Protein AF-A0AAV6XWY1-F1 (afdb_monomer_lite)

Structure (mmCIF, N/CA/C/O backbone):
data_AF-A0AAV6XWY1-F1
#
_entry.id   AF-A0AAV6XWY1-F1
#
loop_
_atom_site.group_PDB
_atom_site.id
_atom_site.type_symbol
_atom_site.label_atom_id
_atom_site.label_alt_id
_atom_site.label_comp_id
_atom_site.label_asym_id
_atom_site.label_entity_id
_atom_site.label_seq_id
_atom_site.pdbx_PDB_ins_code
_atom_site.Cartn_x
_atom_site.Cartn_y
_atom_site.Cartn_z
_atom_site.occupancy
_atom_site.B_iso_or_equiv
_atom_site.auth_seq_id
_atom_site.auth_comp_id
_atom_site.auth_asym_id
_atom_site.auth_atom_id
_atom_site.pdbx_PDB_model_num
ATOM 1 N N . MET A 1 1 ? -10.899 -28.482 79.448 1.00 63.72 1 MET A N 1
ATOM 2 C CA . MET A 1 1 ? -11.128 -27.144 78.850 1.00 63.72 1 MET A CA 1
ATOM 3 C C . MET A 1 1 ? -10.077 -26.778 77.785 1.00 63.72 1 MET A C 1
ATOM 5 O O . MET A 1 1 ? -10.458 -26.256 76.748 1.00 63.72 1 MET A O 1
ATOM 9 N N . LEU A 1 2 ? -8.791 -27.126 77.968 1.00 77.25 2 LEU A N 1
ATOM 10 C CA . LEU A 1 2 ? -7.692 -26.781 77.043 1.00 77.25 2 LEU A CA 1
ATOM 11 C C . LEU A 1 2 ? -7.802 -27.399 75.630 1.00 77.25 2 LEU A C 1
ATOM 13 O O . LEU A 1 2 ? -7.616 -26.707 74.637 1.00 77.25 2 LEU A O 1
ATOM 17 N N . VAL A 1 3 ? -8.149 -28.688 75.535 1.00 86.12 3 VAL A N 1
ATOM 18 C CA . VAL A 1 3 ? -8.202 -29.433 74.258 1.00 86.12 3 VAL A CA 1
ATOM 19 C C . VAL A 1 3 ? -9.230 -28.838 73.295 1.00 86.12 3 VAL A C 1
ATOM 21 O O . VAL A 1 3 ? -8.952 -28.658 72.115 1.00 86.12 3 VAL A O 1
ATOM 24 N N . ARG A 1 4 ? -10.401 -28.462 73.814 1.00 84.44 4 ARG A N 1
ATOM 25 C CA . ARG A 1 4 ? -11.496 -27.880 73.029 1.00 84.44 4 ARG A CA 1
ATOM 26 C C . ARG A 1 4 ? -11.111 -26.502 72.477 1.00 84.44 4 ARG A C 1
ATOM 28 O O . ARG A 1 4 ? -11.258 -26.265 71.289 1.00 84.44 4 ARG A O 1
ATOM 35 N N . ALA A 1 5 ? -10.473 -25.667 73.300 1.00 87.50 5 ALA A N 1
ATOM 36 C CA . ALA A 1 5 ? -9.937 -24.372 72.874 1.00 87.50 5 ALA A CA 1
ATOM 37 C C . ALA A 1 5 ? -8.800 -24.494 71.839 1.00 87.50 5 ALA A C 1
ATOM 39 O O . ALA A 1 5 ? -8.620 -23.616 70.995 1.00 87.50 5 ALA A O 1
ATOM 40 N N . THR A 1 6 ? -8.007 -25.566 71.891 1.00 86.50 6 THR A N 1
ATOM 41 C CA . THR A 1 6 ? -6.978 -25.851 70.879 1.00 86.50 6 THR A CA 1
ATOM 42 C C . THR A 1 6 ? -7.597 -26.328 69.564 1.00 86.50 6 THR A C 1
ATOM 44 O O . THR A 1 6 ? -7.187 -25.852 68.509 1.00 86.50 6 THR A O 1
ATOM 47 N N . ILE A 1 7 ? -8.625 -27.183 69.612 1.00 86.81 7 ILE A N 1
ATOM 48 C CA . ILE A 1 7 ? -9.387 -27.614 68.426 1.00 86.81 7 ILE A CA 1
ATOM 49 C C . ILE A 1 7 ? -10.076 -26.420 67.756 1.00 86.81 7 ILE A C 1
ATOM 51 O O . ILE A 1 7 ? -9.998 -26.278 66.538 1.00 86.81 7 ILE A O 1
ATOM 55 N N . ASP A 1 8 ? -10.706 -25.540 68.534 1.00 86.19 8 ASP A N 1
ATOM 56 C CA . ASP A 1 8 ? -11.406 -24.367 68.001 1.00 86.19 8 ASP A CA 1
ATOM 57 C C . ASP A 1 8 ? -10.429 -23.367 67.359 1.00 86.19 8 ASP A C 1
ATOM 59 O O . ASP A 1 8 ? -10.710 -22.822 66.290 1.00 86.19 8 ASP A O 1
ATOM 63 N N . ARG A 1 9 ? -9.235 -23.181 67.945 1.00 83.62 9 ARG A N 1
ATOM 64 C CA . ARG A 1 9 ? -8.160 -22.375 67.337 1.00 83.62 9 ARG A CA 1
ATOM 65 C C . ARG A 1 9 ? -7.616 -22.990 66.053 1.00 83.62 9 ARG A C 1
ATOM 67 O O . ARG A 1 9 ? -7.391 -22.254 65.098 1.00 83.62 9 ARG A O 1
ATOM 74 N N . TYR A 1 10 ? -7.440 -24.311 66.014 1.00 81.50 10 TYR A N 1
ATOM 75 C CA . TYR A 1 10 ? -6.988 -25.003 64.809 1.00 81.50 10 TYR A CA 1
ATOM 76 C C . TYR A 1 10 ? -8.022 -24.880 63.685 1.00 81.50 10 TYR A C 1
ATOM 78 O O . TYR A 1 10 ? -7.684 -24.446 62.592 1.00 81.50 10 TYR A O 1
ATOM 86 N N . LYS A 1 11 ? -9.305 -25.136 63.977 1.00 81.25 11 LYS A N 1
ATOM 87 C CA . LYS A 1 11 ? -10.404 -24.966 63.013 1.00 81.25 11 LYS A CA 1
ATOM 88 C C . LYS A 1 11 ? -10.484 -23.547 62.455 1.00 81.25 11 LYS A C 1
ATOM 90 O O . LYS A 1 11 ? -10.700 -23.384 61.260 1.00 81.25 11 LYS A O 1
ATOM 95 N N . LYS A 1 12 ? -10.290 -22.533 63.304 1.00 77.88 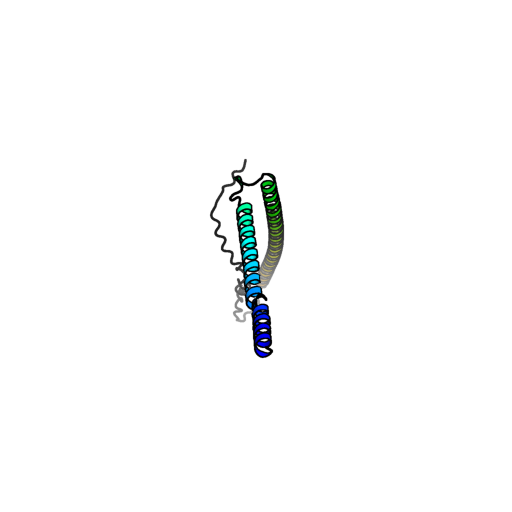12 LYS A N 1
ATOM 96 C CA . LYS A 1 12 ? -10.290 -21.128 62.884 1.00 77.88 12 LYS A CA 1
ATOM 97 C C . LYS A 1 12 ? -9.106 -20.810 61.962 1.00 77.88 12 LYS A C 1
ATOM 99 O O . LYS A 1 12 ? -9.313 -20.264 60.888 1.00 77.88 12 LYS A O 1
ATOM 104 N N . ALA A 1 13 ? -7.899 -21.243 62.327 1.00 72.75 13 ALA A N 1
ATOM 105 C CA . ALA A 1 13 ? -6.701 -21.048 61.508 1.00 72.75 13 ALA A CA 1
ATOM 106 C C . ALA A 1 13 ? -6.750 -21.809 60.165 1.00 72.75 13 ALA A C 1
ATOM 108 O O . ALA A 1 13 ? -6.238 -21.317 59.163 1.00 72.75 13 ALA A O 1
ATOM 109 N N . SER A 1 14 ? -7.378 -22.989 60.124 1.00 66.06 14 SER A N 1
ATOM 110 C CA . SER A 1 14 ? -7.556 -23.776 58.894 1.00 66.06 14 SER A CA 1
ATOM 111 C C . SER A 1 14 ? -8.655 -23.242 57.970 1.00 66.06 14 SER A C 1
ATOM 113 O O . SER A 1 14 ? -8.589 -23.478 56.769 1.00 66.06 14 SER A O 1
ATOM 115 N N . ALA A 1 15 ? -9.663 -22.545 58.502 1.00 64.12 15 ALA A N 1
ATOM 116 C CA . ALA A 1 15 ? -10.693 -21.885 57.697 1.00 64.12 15 ALA A CA 1
ATOM 117 C C . ALA A 1 15 ? -10.187 -20.563 57.090 1.00 64.12 15 ALA A C 1
ATOM 119 O O . ALA A 1 15 ? -10.541 -20.218 55.964 1.00 64.12 15 ALA A O 1
ATOM 120 N N . ASP A 1 16 ? -9.311 -19.846 57.801 1.00 55.97 16 ASP A N 1
ATOM 121 C CA . ASP A 1 16 ? -8.719 -18.597 57.308 1.00 55.97 16 ASP A CA 1
ATOM 122 C C . ASP A 1 16 ? -7.772 -18.827 56.113 1.00 55.97 16 ASP A C 1
ATOM 124 O O . ASP A 1 16 ? -7.693 -17.980 55.223 1.00 55.97 16 ASP A O 1
ATOM 128 N N . SER A 1 17 ? -7.112 -19.990 56.017 1.00 56.50 17 SER A N 1
ATOM 129 C CA . SER A 1 17 ? -6.276 -20.335 54.855 1.00 56.50 17 SER A CA 1
ATOM 130 C C . SER A 1 17 ? -7.078 -20.649 53.587 1.00 56.50 17 SER A C 1
ATOM 132 O O . SER A 1 17 ? -6.530 -20.566 52.491 1.00 56.50 17 SER A O 1
ATOM 134 N N . THR A 1 18 ? -8.369 -20.972 53.717 1.00 55.53 18 THR A N 1
ATOM 135 C CA . THR A 1 18 ? -9.275 -21.231 52.583 1.00 55.53 18 THR A CA 1
ATOM 136 C C . THR A 1 18 ? -9.922 -19.952 52.037 1.00 55.53 18 THR A C 1
ATOM 138 O O . THR A 1 18 ? -10.441 -19.964 50.928 1.00 55.53 18 THR A O 1
ATOM 141 N N . ASN A 1 19 ? -9.865 -18.844 52.787 1.00 53.81 19 ASN A N 1
ATOM 142 C CA . ASN A 1 19 ? -10.385 -17.533 52.370 1.00 53.81 19 ASN A CA 1
ATOM 143 C C . ASN A 1 19 ? -9.372 -16.686 51.577 1.00 53.81 19 ASN A C 1
ATOM 145 O O . ASN A 1 19 ? -9.731 -15.643 51.029 1.00 53.81 19 ASN A O 1
ATOM 149 N N . SER A 1 20 ? -8.112 -17.117 51.493 1.00 57.28 20 SER A N 1
ATOM 150 C CA . SER A 1 20 ? -7.152 -16.575 50.534 1.00 57.28 20 SER A CA 1
ATOM 151 C C . SER A 1 20 ? -7.439 -17.204 49.176 1.00 57.28 20 SER A C 1
ATOM 153 O O . SER A 1 20 ? -7.218 -18.403 49.024 1.00 57.28 20 SER A O 1
ATOM 155 N N . VAL A 1 21 ? -7.872 -16.407 48.188 1.00 61.47 21 VAL A N 1
ATOM 156 C CA . VAL A 1 21 ? -7.906 -16.823 46.772 1.00 61.47 21 VAL A CA 1
ATOM 157 C C . VAL A 1 21 ? -6.618 -17.583 46.471 1.00 61.47 21 VAL A C 1
ATOM 159 O O . VAL A 1 21 ? -5.519 -17.062 46.692 1.00 61.47 21 VAL A O 1
ATOM 162 N N . SER A 1 22 ? -6.739 -18.837 46.037 1.00 72.62 22 SER A N 1
ATOM 163 C CA . SER A 1 22 ? -5.552 -19.635 45.752 1.00 72.62 22 SER A CA 1
ATOM 164 C C . SER A 1 22 ? -4.770 -18.969 44.617 1.00 72.62 22 SER A C 1
ATOM 166 O O . SER A 1 22 ? -5.348 -18.386 43.698 1.00 72.62 22 SER A O 1
ATOM 168 N N . THR A 1 23 ? -3.440 -19.057 44.632 1.00 71.62 23 THR A N 1
ATOM 169 C CA . THR A 1 23 ? -2.600 -18.474 43.568 1.00 71.62 23 THR A CA 1
ATOM 170 C C . THR A 1 23 ? -3.009 -18.996 42.178 1.00 71.62 23 THR A C 1
ATOM 172 O O . THR A 1 23 ? -2.912 -18.279 41.187 1.00 71.62 23 THR A O 1
ATOM 175 N N . SER A 1 24 ? -3.541 -20.223 42.118 1.00 75.88 24 SER A N 1
ATOM 176 C CA . SER A 1 24 ? -4.117 -20.844 40.919 1.00 75.88 24 SER A CA 1
ATOM 177 C C . SER A 1 24 ? -5.410 -20.164 40.434 1.00 75.88 24 SER A C 1
ATOM 179 O O . SER A 1 24 ? -5.550 -19.870 39.244 1.00 75.88 24 SER A O 1
ATOM 18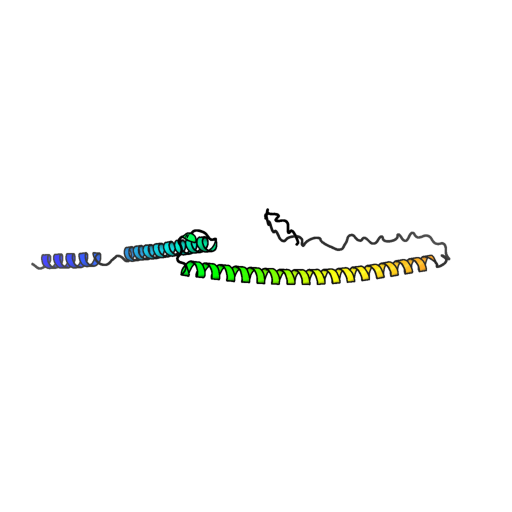1 N N . GLU A 1 25 ? -6.345 -19.853 41.336 1.00 76.75 25 GLU A N 1
ATOM 182 C CA . GLU A 1 25 ? -7.579 -19.124 40.998 1.00 76.75 25 GLU A CA 1
ATOM 183 C C . GLU A 1 25 ? -7.289 -17.679 40.587 1.00 76.75 25 GLU A C 1
ATOM 185 O O . GLU A 1 25 ? -7.840 -17.204 39.594 1.00 76.75 25 GLU A O 1
ATOM 190 N N . ALA A 1 26 ? -6.371 -16.999 41.282 1.00 78.75 26 ALA A N 1
ATOM 191 C CA . ALA A 1 26 ? -5.934 -15.654 40.912 1.00 78.75 26 ALA A CA 1
ATOM 192 C C . ALA A 1 26 ? -5.338 -15.626 39.491 1.00 78.75 26 ALA A C 1
ATOM 194 O O . ALA A 1 26 ? -5.695 -14.767 38.682 1.00 78.75 26 ALA A O 1
ATOM 195 N N . ASN A 1 27 ? -4.498 -16.612 39.154 1.00 88.44 27 ASN A N 1
ATOM 196 C CA . ASN A 1 27 ? -3.934 -16.761 37.810 1.00 88.44 27 ASN A CA 1
ATOM 197 C C . ASN A 1 27 ? -5.011 -17.066 36.760 1.00 88.44 27 ASN A C 1
ATOM 199 O O . ASN A 1 27 ? -4.982 -16.513 35.661 1.00 88.44 27 ASN A O 1
ATOM 203 N N . THR A 1 28 ? -5.990 -17.908 37.093 1.00 91.50 28 THR A N 1
ATOM 204 C CA . THR A 1 28 ? -7.103 -18.237 36.190 1.00 91.50 28 THR A CA 1
ATOM 205 C C . THR A 1 28 ? -7.935 -16.995 35.866 1.00 91.50 28 THR A C 1
ATOM 207 O O . THR A 1 28 ? -8.201 -16.719 34.694 1.00 91.50 28 THR A O 1
ATOM 210 N N . HIS A 1 29 ? -8.282 -16.194 36.877 1.00 92.44 29 HIS A N 1
ATOM 211 C CA . HIS A 1 29 ? -8.996 -14.931 36.682 1.00 92.44 29 HIS A CA 1
ATOM 212 C C . HIS A 1 29 ? -8.188 -13.915 35.868 1.00 92.44 29 HIS A C 1
ATOM 214 O O . HIS A 1 29 ? -8.747 -13.257 34.987 1.00 92.44 29 HIS A O 1
ATOM 220 N N . PHE A 1 30 ? -6.878 -13.822 36.109 1.00 94.81 30 PHE A N 1
ATOM 221 C CA . PHE A 1 30 ? -5.985 -12.965 35.333 1.00 94.81 30 PHE A CA 1
ATOM 222 C C . PHE A 1 30 ? -5.999 -13.329 33.841 1.00 94.81 30 PHE A C 1
ATOM 224 O O . PHE A 1 30 ? -6.265 -12.475 32.992 1.00 94.81 30 PHE A O 1
ATOM 231 N N . TYR A 1 31 ? -5.795 -14.606 33.500 1.00 96.69 31 TYR A N 1
ATOM 232 C CA . TYR A 1 31 ? -5.802 -15.037 32.099 1.00 96.69 31 TYR A CA 1
ATOM 233 C C . TYR A 1 31 ? -7.177 -14.904 31.446 1.00 96.69 31 TYR A C 1
ATOM 235 O O . TYR A 1 31 ? -7.269 -14.588 30.259 1.00 96.69 31 TYR A O 1
ATOM 243 N N . GLN A 1 32 ? -8.256 -15.089 32.207 1.00 97.38 32 GLN A N 1
ATOM 244 C CA . GLN A 1 32 ? -9.608 -14.854 31.711 1.00 97.38 32 GLN A CA 1
ATOM 245 C C . GLN A 1 32 ? -9.828 -13.377 31.349 1.00 97.38 32 GLN A C 1
ATOM 247 O O . GLN A 1 32 ? -10.402 -13.081 30.295 1.00 97.38 32 GLN A O 1
ATOM 252 N N . GLN A 1 33 ? -9.332 -12.453 32.176 1.00 97.44 33 GLN A N 1
ATOM 253 C CA . GLN A 1 33 ? -9.396 -11.017 31.910 1.00 97.44 33 GLN A CA 1
ATOM 254 C C . GLN A 1 33 ? -8.558 -10.629 30.683 1.00 97.44 33 GLN A C 1
ATOM 256 O O . GLN A 1 33 ? -9.057 -9.921 29.803 1.00 97.44 33 GLN A O 1
ATOM 261 N N . GLU A 1 34 ? -7.330 -11.137 30.563 1.00 98.00 34 GLU A N 1
ATOM 262 C CA . GLU A 1 34 ? -6.486 -10.875 29.391 1.00 98.00 34 GLU A CA 1
ATOM 263 C C . GLU A 1 34 ? -7.096 -11.457 28.107 1.00 98.00 34 GLU A C 1
ATOM 265 O O . GLU A 1 34 ? -7.149 -10.779 27.079 1.00 98.00 34 GLU A O 1
ATOM 270 N N . ALA A 1 35 ? -7.682 -12.656 28.160 1.00 98.19 35 ALA A N 1
ATOM 271 C CA . ALA A 1 35 ? -8.406 -13.223 27.025 1.00 98.19 35 ALA A CA 1
ATOM 272 C C . ALA A 1 35 ? -9.616 -12.360 26.620 1.00 98.19 35 ALA A C 1
ATOM 274 O O . ALA A 1 35 ? -9.880 -12.164 25.430 1.00 98.19 35 ALA A O 1
ATOM 275 N N . GLN A 1 36 ? -10.356 -11.810 27.588 1.00 98.19 36 GLN A N 1
ATOM 276 C CA . GLN A 1 36 ? -11.472 -10.903 27.313 1.00 98.19 36 GLN A CA 1
ATOM 277 C C . GLN A 1 36 ? -11.000 -9.595 26.664 1.00 98.19 36 GLN A C 1
ATOM 279 O O . GLN A 1 36 ? -11.635 -9.109 25.721 1.00 98.19 36 GLN A O 1
ATOM 284 N N . LYS A 1 37 ? -9.876 -9.046 27.131 1.00 98.38 37 LYS A N 1
ATOM 285 C CA . LYS A 1 37 ? -9.243 -7.850 26.568 1.00 98.38 37 LYS A CA 1
ATOM 286 C C . LYS A 1 37 ? -8.789 -8.081 25.127 1.00 98.38 37 LYS A C 1
ATOM 288 O O . LYS A 1 37 ? -9.148 -7.293 24.254 1.00 98.38 37 LYS A O 1
ATOM 293 N N . LEU A 1 38 ? -8.112 -9.196 24.848 1.00 98.56 38 LEU A N 1
ATOM 294 C CA . LEU A 1 38 ? -7.707 -9.575 23.490 1.00 98.56 38 LEU A CA 1
ATOM 295 C C . LEU A 1 38 ? -8.920 -9.751 22.564 1.00 98.56 38 LEU A C 1
ATOM 297 O O . LEU A 1 38 ? -8.945 -9.210 21.462 1.00 98.56 38 LEU A O 1
ATOM 301 N N . ARG A 1 39 ? -9.985 -10.424 23.021 1.00 98.56 39 ARG A N 1
ATOM 302 C CA . ARG A 1 39 ? -11.234 -10.560 22.243 1.00 98.56 39 ARG A CA 1
ATOM 303 C C . ARG A 1 39 ? -11.888 -9.217 21.932 1.00 98.56 39 ARG A C 1
ATOM 305 O O . ARG A 1 39 ? -12.486 -9.054 20.869 1.00 98.56 39 ARG A O 1
ATOM 312 N N . ARG A 1 40 ? -11.824 -8.255 22.854 1.00 98.50 40 ARG A N 1
ATOM 313 C CA . ARG A 1 40 ? -12.295 -6.887 22.605 1.00 98.50 40 ARG A CA 1
ATOM 314 C C . ARG A 1 40 ? -11.438 -6.213 21.528 1.00 98.50 40 ARG A C 1
ATOM 316 O O . ARG A 1 40 ? -12.014 -5.738 20.556 1.00 98.50 40 ARG A O 1
ATOM 323 N N . GLN A 1 41 ? -10.111 -6.266 21.643 1.00 98.56 41 GLN A N 1
ATOM 324 C CA . GLN A 1 41 ? -9.193 -5.689 20.650 1.00 98.56 41 GLN A CA 1
ATOM 325 C C . GLN A 1 41 ? -9.399 -6.280 19.250 1.00 98.56 41 GLN A C 1
ATOM 327 O O . GLN A 1 41 ? -9.471 -5.539 18.274 1.00 98.56 41 GLN A O 1
ATOM 332 N N . ILE A 1 42 ? -9.575 -7.601 19.142 1.00 98.62 42 ILE A N 1
ATOM 333 C CA . ILE A 1 42 ? -9.866 -8.265 17.863 1.00 98.62 42 ILE A CA 1
ATOM 334 C C . ILE A 1 42 ? -11.144 -7.697 17.238 1.00 98.62 42 ILE A C 1
ATOM 336 O O . ILE A 1 42 ? -11.148 -7.342 16.061 1.00 98.62 42 ILE A O 1
ATOM 340 N N . ARG A 1 43 ? -12.224 -7.567 18.019 1.00 98.31 43 ARG A N 1
ATOM 341 C CA . ARG A 1 43 ? -13.493 -7.011 17.520 1.00 98.31 43 ARG A CA 1
ATOM 342 C C . ARG A 1 43 ? -13.361 -5.553 17.091 1.00 98.31 43 ARG A C 1
ATOM 344 O O . ARG A 1 43 ? -13.955 -5.166 16.086 1.00 98.31 43 ARG A O 1
ATOM 351 N N . GLU A 1 44 ? -12.592 -4.758 17.826 1.00 97.19 44 GLU A N 1
ATOM 352 C CA . GLU A 1 44 ? -12.310 -3.359 17.487 1.00 97.19 44 GLU A CA 1
ATOM 353 C C . GLU A 1 44 ? -11.539 -3.262 16.162 1.00 97.19 44 GLU A C 1
ATOM 355 O O . GLU A 1 44 ? -11.971 -2.543 15.262 1.00 97.19 44 GLU A O 1
ATOM 360 N N . ILE A 1 45 ? -10.481 -4.061 15.985 1.00 97.75 45 ILE A N 1
ATOM 361 C CA . ILE A 1 45 ? -9.696 -4.116 14.740 1.00 97.75 45 ILE A CA 1
ATOM 362 C C . ILE A 1 45 ? -10.560 -4.580 13.564 1.00 97.75 45 ILE A C 1
ATOM 364 O O . ILE A 1 45 ? -10.574 -3.939 12.517 1.00 97.75 45 ILE A O 1
ATOM 368 N N . GLN A 1 46 ? -11.328 -5.658 13.728 1.00 97.69 46 GLN A N 1
ATOM 369 C CA . GLN A 1 46 ? -12.216 -6.161 12.676 1.00 97.69 46 GLN A CA 1
ATOM 370 C C . GLN A 1 46 ? -13.265 -5.124 12.268 1.00 97.69 46 GLN A C 1
ATOM 372 O O . GLN A 1 46 ? -13.561 -4.974 11.086 1.00 97.69 46 GLN A O 1
ATOM 377 N N . THR A 1 47 ? -13.817 -4.392 13.237 1.00 95.62 47 THR A N 1
ATOM 378 C CA . THR A 1 47 ? -14.779 -3.318 12.967 1.00 95.62 47 THR A CA 1
ATOM 379 C C . THR A 1 47 ? -14.115 -2.159 12.236 1.00 95.62 47 THR A C 1
ATOM 381 O O . THR A 1 47 ? -14.659 -1.687 11.244 1.00 95.62 47 THR A O 1
ATOM 384 N N . SER A 1 48 ? -12.913 -1.760 12.657 1.00 95.12 48 SER A N 1
ATOM 385 C CA . SER A 1 48 ? -12.135 -0.731 11.966 1.00 95.12 48 SER A CA 1
ATOM 386 C C . SER A 1 48 ? -11.814 -1.130 10.523 1.00 95.12 48 SER A C 1
ATOM 388 O O . SER A 1 48 ? -11.905 -0.289 9.635 1.00 95.12 48 SER A O 1
ATOM 390 N N . ASN A 1 49 ? -11.463 -2.393 10.267 1.00 96.81 49 ASN A N 1
ATOM 391 C CA . ASN A 1 49 ? -11.186 -2.879 8.913 1.00 96.81 49 ASN A CA 1
ATOM 392 C C . ASN A 1 49 ? -12.429 -2.796 8.023 1.00 96.81 49 ASN A C 1
ATOM 394 O O . ASN A 1 49 ? -12.348 -2.249 6.929 1.00 96.81 49 ASN A O 1
ATOM 398 N N . ARG A 1 50 ? -13.584 -3.263 8.516 1.00 96.44 50 ARG A N 1
ATOM 399 C CA . ARG A 1 50 ? -14.867 -3.136 7.806 1.00 96.44 50 ARG A CA 1
ATOM 400 C C . ARG A 1 50 ? -15.193 -1.679 7.474 1.00 96.44 50 ARG A C 1
ATOM 402 O O . ARG A 1 50 ? -15.513 -1.367 6.336 1.00 96.44 50 ARG A O 1
ATOM 409 N N . GLN A 1 51 ? -15.024 -0.772 8.435 1.00 95.81 51 GLN A N 1
ATOM 410 C CA . GLN A 1 51 ? -15.266 0.660 8.226 1.00 95.81 51 GLN A CA 1
ATOM 411 C C . GLN A 1 51 ? -14.330 1.274 7.177 1.00 95.81 51 GLN A C 1
ATOM 413 O O . GLN A 1 51 ? -14.780 2.061 6.351 1.00 95.81 51 GLN A O 1
ATOM 418 N N . ILE A 1 52 ? -13.042 0.908 7.177 1.00 95.75 52 ILE A N 1
ATOM 419 C CA . ILE A 1 52 ? -12.079 1.347 6.150 1.00 95.75 52 ILE A CA 1
ATOM 420 C C . ILE A 1 52 ? -12.485 0.839 4.758 1.00 95.75 52 ILE A C 1
ATOM 422 O O . ILE A 1 52 ? -12.280 1.545 3.775 1.00 95.75 52 ILE A O 1
ATOM 426 N N . LEU A 1 53 ? -13.088 -0.350 4.679 1.00 95.88 53 LEU A N 1
ATOM 427 C CA . LEU A 1 53 ? -13.649 -0.922 3.450 1.00 95.88 53 LEU A CA 1
ATOM 428 C C . LEU A 1 53 ? -15.017 -0.326 3.065 1.00 95.88 53 LEU A C 1
ATOM 430 O O . LEU A 1 53 ? -15.582 -0.705 2.044 1.00 95.88 53 LEU A O 1
ATOM 434 N N . GLY A 1 54 ? -15.549 0.614 3.851 1.00 94.88 54 GLY A N 1
ATOM 435 C CA . GLY A 1 54 ? -16.841 1.252 3.598 1.00 94.88 54 GLY A CA 1
ATOM 436 C C . GLY A 1 54 ? -18.052 0.459 4.097 1.00 94.88 54 GLY A C 1
ATOM 437 O O . GLY A 1 54 ? -19.190 0.839 3.832 1.00 94.88 54 GLY A O 1
ATOM 438 N N . GLU A 1 55 ? -17.854 -0.620 4.850 1.00 95.38 55 GLU A N 1
ATOM 439 C CA . GLU A 1 55 ? -18.942 -1.426 5.402 1.00 95.38 55 GLU A CA 1
ATOM 440 C C . GLU A 1 55 ? -19.481 -0.835 6.715 1.00 95.38 55 GLU A C 1
ATOM 442 O O . GLU A 1 55 ? -18.727 -0.396 7.586 1.00 95.38 55 GLU A O 1
ATOM 447 N N . GLY A 1 56 ? -20.808 -0.864 6.897 1.00 91.38 56 GLY A N 1
ATOM 448 C CA . GLY A 1 56 ? -21.459 -0.424 8.142 1.00 91.38 56 GLY A CA 1
ATOM 449 C C . GLY A 1 56 ? -21.344 1.079 8.434 1.00 91.38 56 GLY A C 1
ATOM 450 O O . GLY A 1 56 ? -21.593 1.509 9.560 1.00 91.38 56 GLY A O 1
ATOM 451 N N . VAL A 1 57 ? -20.971 1.883 7.435 1.00 92.44 57 VAL A N 1
ATOM 452 C CA . VAL A 1 57 ? -20.748 3.332 7.574 1.00 92.44 57 VAL A CA 1
ATOM 453 C C . VAL A 1 57 ? -22.041 4.147 7.664 1.00 92.44 57 VAL A C 1
ATOM 455 O O . VAL A 1 57 ? -22.034 5.248 8.205 1.00 92.44 57 VAL A O 1
ATOM 458 N N . THR A 1 58 ? -23.169 3.606 7.197 1.00 92.56 58 THR A N 1
ATOM 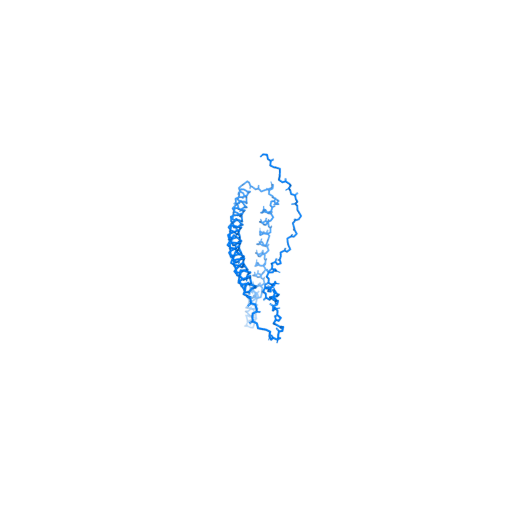459 C CA . THR A 1 58 ? -24.477 4.290 7.190 1.00 92.56 58 THR A CA 1
ATOM 460 C C . THR A 1 58 ? -25.026 4.562 8.589 1.00 92.56 58 THR A C 1
ATOM 462 O O . THR A 1 58 ? -25.741 5.539 8.787 1.00 92.56 58 THR A O 1
ATOM 465 N N . SER A 1 59 ? -24.682 3.723 9.567 1.00 92.38 59 SER A N 1
ATOM 466 C CA . SER A 1 59 ? -25.087 3.878 10.968 1.00 92.38 59 SER A CA 1
ATOM 467 C C . SER A 1 59 ? -24.061 4.632 11.822 1.00 92.38 59 SER A C 1
ATOM 469 O O . SER A 1 59 ? -24.233 4.725 13.037 1.00 92.38 59 SER A O 1
ATOM 471 N N . MET A 1 60 ? -22.964 5.123 11.234 1.00 94.12 60 MET A N 1
ATOM 472 C CA . MET A 1 60 ? -21.912 5.804 11.988 1.00 94.12 60 MET A CA 1
ATOM 473 C C . MET A 1 60 ? -22.266 7.269 12.282 1.00 94.12 60 MET A C 1
ATOM 475 O O . MET A 1 60 ? -22.833 7.957 11.431 1.00 94.12 60 MET A O 1
ATOM 479 N N . PRO A 1 61 ? -21.861 7.802 13.447 1.00 96.31 61 PRO A N 1
ATOM 480 C CA . PRO A 1 61 ? -21.912 9.234 13.700 1.00 96.31 61 PRO A CA 1
ATOM 481 C C . PRO A 1 61 ? -21.066 10.008 12.682 1.00 96.31 61 PRO A C 1
ATOM 483 O O . PRO A 1 61 ? -19.955 9.597 12.344 1.00 96.31 61 PRO A O 1
ATOM 486 N N . LEU A 1 62 ? -21.537 11.187 12.265 1.00 96.56 62 LEU A N 1
ATOM 487 C CA . LEU A 1 62 ? -20.854 12.031 11.272 1.00 96.56 62 LEU A CA 1
ATOM 488 C C . LEU A 1 62 ? -19.384 12.317 11.624 1.00 96.56 62 LEU A C 1
ATOM 490 O O . LEU A 1 62 ? -18.524 12.356 10.747 1.00 96.56 62 LEU A O 1
ATOM 494 N N . LYS A 1 63 ? -19.085 12.513 12.913 1.00 97.31 63 LYS A N 1
ATOM 495 C CA . LYS A 1 63 ? -17.719 12.742 13.403 1.00 97.31 63 LYS A CA 1
ATOM 496 C C . LYS A 1 63 ? -16.797 11.558 13.095 1.00 97.31 63 LYS A C 1
ATOM 498 O O . LYS A 1 63 ? -15.673 11.761 12.638 1.00 97.31 63 LYS A O 1
ATOM 503 N N . ASP A 1 64 ? -17.271 10.343 13.344 1.00 95.50 64 ASP A N 1
ATOM 504 C CA . ASP A 1 64 ? -16.486 9.127 13.142 1.00 95.50 64 ASP A CA 1
ATOM 505 C C . ASP A 1 64 ? -16.366 8.805 11.651 1.00 95.50 64 ASP A C 1
ATOM 507 O O . ASP A 1 64 ? -15.291 8.418 11.197 1.00 95.50 64 ASP A O 1
ATOM 511 N N . LEU A 1 65 ? -17.424 9.066 10.875 1.00 96.44 65 LEU A N 1
ATOM 512 C CA . LEU A 1 65 ? -17.405 8.939 9.419 1.00 96.44 65 LEU A CA 1
ATOM 513 C C . LEU A 1 65 ? -16.338 9.847 8.788 1.00 96.44 65 LEU A C 1
ATOM 515 O O . LEU A 1 65 ? -15.485 9.356 8.052 1.00 96.44 65 LEU A O 1
ATOM 519 N N . LYS A 1 66 ? -16.301 11.136 9.160 1.00 97.12 66 LYS A N 1
ATOM 520 C CA . LYS A 1 66 ? -15.254 12.078 8.714 1.00 97.12 66 LYS A CA 1
ATOM 521 C C . LYS A 1 66 ? -13.845 11.640 9.121 1.00 97.12 66 LYS A C 1
ATOM 523 O O . LYS A 1 66 ? -12.877 11.871 8.400 1.00 97.12 66 LYS A O 1
ATOM 528 N N . SER A 1 67 ? -13.707 11.018 10.292 1.00 96.31 67 SER A N 1
ATOM 529 C CA . SER A 1 67 ? -12.421 10.486 10.757 1.00 96.31 67 SER A CA 1
ATOM 530 C C . SER A 1 67 ? -11.939 9.328 9.880 1.00 96.31 67 SER A C 1
ATOM 532 O O . SER A 1 67 ? -10.764 9.287 9.512 1.00 96.31 67 SER A O 1
ATOM 534 N N . VAL A 1 68 ? -12.832 8.399 9.522 1.00 96.69 68 VAL A N 1
ATOM 535 C CA . VAL A 1 68 ? -12.514 7.282 8.619 1.00 96.69 68 VAL A CA 1
ATOM 536 C C . VAL A 1 68 ? -12.203 7.793 7.215 1.00 96.69 68 VAL A C 1
ATOM 538 O O . VAL A 1 68 ? -11.156 7.441 6.680 1.00 96.69 68 VAL A O 1
ATOM 541 N N . GLU A 1 69 ? -13.030 8.682 6.666 1.00 96.75 69 GLU A N 1
ATOM 542 C CA . GLU A 1 69 ? -12.805 9.332 5.368 1.00 96.75 69 GLU A CA 1
ATOM 543 C C . GLU A 1 69 ? -11.404 9.955 5.288 1.00 96.75 69 GLU A C 1
ATOM 545 O O . GLU A 1 69 ? -10.606 9.588 4.426 1.00 96.75 69 GLU A O 1
ATOM 550 N N . GLY A 1 70 ? -11.039 10.794 6.263 1.00 98.06 70 GLY A N 1
ATOM 551 C CA . GLY A 1 70 ? -9.721 11.428 6.292 1.00 98.06 70 GLY A CA 1
ATOM 552 C C . GLY A 1 70 ? -8.556 10.441 6.449 1.00 98.06 70 GLY A C 1
ATOM 553 O O . GLY A 1 70 ? -7.449 10.712 5.976 1.00 98.06 70 GLY A O 1
ATOM 554 N N . LYS A 1 71 ? -8.760 9.286 7.101 1.00 96.88 71 LYS A N 1
ATOM 555 C CA . LYS A 1 71 ? -7.742 8.219 7.159 1.00 96.88 71 LYS A CA 1
ATOM 556 C C . LYS A 1 71 ? -7.560 7.562 5.793 1.00 96.88 71 LYS A C 1
ATOM 558 O O . LYS A 1 71 ? -6.418 7.385 5.367 1.00 96.88 71 LYS A O 1
ATOM 563 N N . VAL A 1 72 ? -8.661 7.220 5.123 1.00 97.88 72 VAL A N 1
ATOM 564 C CA . VAL A 1 72 ? -8.641 6.582 3.802 1.00 97.88 72 VAL A CA 1
ATOM 565 C C . VAL A 1 72 ? -8.032 7.519 2.763 1.00 97.88 72 VAL A C 1
ATOM 567 O O . VAL A 1 72 ? -7.122 7.116 2.044 1.00 97.88 72 VAL A O 1
ATOM 570 N N . GLU A 1 73 ? -8.431 8.789 2.744 1.00 98.44 73 GLU A N 1
ATOM 571 C CA . GLU A 1 73 ? -7.899 9.784 1.812 1.00 98.44 73 GLU A CA 1
ATOM 572 C C . GLU A 1 73 ? -6.377 9.956 1.957 1.00 98.44 73 GLU A C 1
ATOM 574 O O . GLU A 1 73 ? -5.633 9.882 0.974 1.00 98.44 73 GLU A O 1
ATOM 579 N N . LYS A 1 74 ? -5.879 10.083 3.195 1.00 98.44 74 LYS A N 1
ATOM 580 C CA . LYS A 1 74 ? -4.434 10.157 3.467 1.00 98.44 74 LYS A CA 1
ATOM 581 C C . LYS A 1 74 ? -3.699 8.890 3.040 1.00 98.44 74 LYS A C 1
ATOM 583 O O . LYS A 1 74 ? -2.595 8.984 2.504 1.00 98.44 74 LYS A O 1
ATOM 588 N N . ALA A 1 75 ? -4.274 7.712 3.286 1.00 98.25 75 ALA A N 1
ATOM 589 C CA . ALA A 1 75 ? -3.671 6.443 2.886 1.00 98.25 75 ALA A CA 1
ATOM 590 C C . ALA A 1 75 ? -3.591 6.318 1.358 1.00 98.25 75 ALA A C 1
ATOM 592 O O . ALA A 1 75 ? -2.524 6.013 0.828 1.00 98.25 75 ALA A O 1
ATOM 593 N N . ILE A 1 76 ? -4.677 6.638 0.648 1.00 98.50 76 ILE A N 1
ATOM 594 C CA . ILE A 1 76 ? -4.728 6.644 -0.818 1.00 98.50 76 ILE A CA 1
ATOM 595 C C . ILE A 1 76 ? -3.696 7.616 -1.390 1.00 98.50 76 ILE A C 1
ATOM 597 O O . ILE A 1 76 ? -2.957 7.248 -2.302 1.00 98.50 76 ILE A O 1
ATOM 601 N N . SER A 1 77 ? -3.609 8.829 -0.841 1.00 98.75 77 SER A N 1
ATOM 602 C CA . SER A 1 77 ? -2.626 9.829 -1.263 1.00 98.75 77 SER A CA 1
ATOM 603 C C . SER A 1 77 ? -1.194 9.294 -1.140 1.00 98.75 77 SER A C 1
ATOM 605 O O . SER A 1 77 ? -0.446 9.305 -2.115 1.00 98.75 77 SER A O 1
ATOM 607 N N . ARG A 1 78 ? -0.836 8.694 0.006 1.00 98.69 78 ARG A N 1
ATOM 608 C CA . ARG A 1 78 ? 0.483 8.062 0.205 1.00 98.69 78 ARG A CA 1
ATOM 609 C C . ARG A 1 78 ? 0.756 6.929 -0.784 1.00 98.69 78 ARG A C 1
ATOM 611 O O . ARG A 1 78 ? 1.854 6.861 -1.332 1.00 98.69 78 ARG A O 1
ATOM 618 N N . ILE A 1 79 ? -0.225 6.055 -1.022 1.00 98.75 79 ILE A N 1
ATOM 619 C CA . ILE A 1 79 ? -0.092 4.938 -1.969 1.00 98.75 79 ILE A CA 1
ATOM 620 C C . ILE A 1 79 ? 0.148 5.465 -3.385 1.00 98.75 79 ILE A C 1
ATOM 622 O O . ILE A 1 79 ? 1.051 4.982 -4.065 1.00 98.75 79 ILE A O 1
ATOM 626 N N . ARG A 1 80 ? -0.623 6.466 -3.830 1.00 98.88 80 ARG A N 1
ATOM 627 C CA . ARG A 1 80 ? -0.451 7.084 -5.154 1.0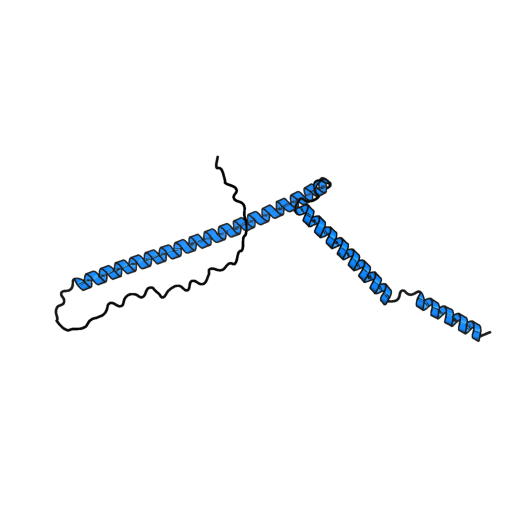0 98.88 80 ARG A CA 1
ATOM 628 C C . ARG A 1 80 ? 0.916 7.739 -5.290 1.00 98.88 80 ARG A C 1
ATOM 630 O O . ARG A 1 80 ? 1.600 7.473 -6.271 1.00 98.88 80 ARG A O 1
ATOM 637 N N . SER A 1 81 ? 1.343 8.518 -4.297 1.00 98.81 81 SER A N 1
ATOM 638 C CA . SER A 1 81 ? 2.671 9.139 -4.306 1.00 98.81 81 SER A CA 1
ATOM 639 C C . SER A 1 81 ? 3.778 8.095 -4.417 1.00 98.81 81 SER A C 1
ATOM 641 O O . SER A 1 81 ? 4.654 8.239 -5.264 1.00 98.81 81 SER A O 1
ATOM 643 N N . LYS A 1 82 ? 3.706 7.003 -3.640 1.00 98.81 82 LYS A N 1
ATOM 644 C CA . LYS A 1 82 ? 4.714 5.938 -3.712 1.00 98.81 82 LYS A CA 1
ATOM 645 C C . LYS A 1 82 ? 4.685 5.196 -5.048 1.00 98.81 82 LYS A C 1
ATOM 647 O O . LYS A 1 82 ? 5.739 4.890 -5.592 1.00 98.81 82 LYS A O 1
ATOM 652 N N . LYS A 1 83 ? 3.498 4.925 -5.598 1.00 98.81 83 LYS A N 1
ATOM 653 C CA . LYS A 1 83 ? 3.362 4.333 -6.937 1.00 98.81 83 LYS A CA 1
ATOM 654 C C . LYS A 1 83 ? 4.001 5.213 -8.008 1.00 98.81 83 LYS A C 1
ATOM 656 O O . LYS A 1 83 ? 4.729 4.691 -8.842 1.00 98.81 83 LYS A O 1
ATOM 661 N N . ASN A 1 84 ? 3.763 6.521 -7.960 1.00 98.75 84 ASN A N 1
ATOM 662 C CA . ASN A 1 84 ? 4.344 7.460 -8.914 1.00 98.75 84 ASN A CA 1
ATOM 663 C C . ASN A 1 84 ? 5.866 7.538 -8.769 1.00 98.75 84 ASN A C 1
ATOM 665 O O . ASN A 1 84 ? 6.564 7.484 -9.771 1.00 98.75 84 ASN A O 1
ATOM 669 N N . GLU A 1 85 ? 6.383 7.604 -7.540 1.00 98.75 85 GLU A N 1
ATOM 670 C CA . GLU A 1 85 ? 7.827 7.571 -7.264 1.00 98.75 85 GLU A CA 1
ATOM 671 C C . GLU A 1 85 ? 8.490 6.334 -7.892 1.00 98.75 85 GLU A C 1
ATOM 673 O O . GLU A 1 85 ? 9.483 6.457 -8.603 1.00 98.75 85 GLU A O 1
ATOM 678 N N . LEU A 1 86 ? 7.905 5.149 -7.683 1.00 98.69 86 LEU A N 1
ATOM 679 C CA . LEU A 1 86 ? 8.412 3.900 -8.255 1.00 98.69 86 LEU A CA 1
ATOM 680 C C . LEU A 1 86 ? 8.307 3.875 -9.783 1.00 98.69 86 LEU A C 1
ATOM 682 O O . LEU 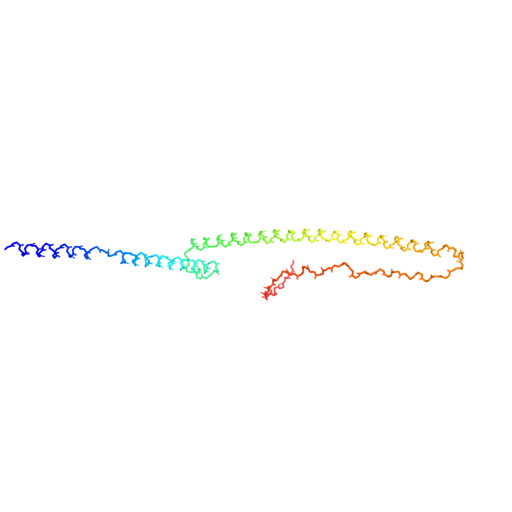A 1 86 ? 9.233 3.424 -10.448 1.00 98.69 86 LEU A O 1
ATOM 686 N N . LEU A 1 87 ? 7.204 4.378 -10.343 1.00 98.75 87 LEU A N 1
ATOM 687 C CA . LEU A 1 87 ? 7.017 4.449 -11.790 1.00 98.75 87 LEU A CA 1
ATOM 688 C C . LEU A 1 87 ? 8.058 5.364 -12.447 1.00 98.75 87 LEU A C 1
ATOM 690 O O . LEU A 1 87 ? 8.611 5.006 -13.481 1.00 98.75 87 LEU A O 1
ATOM 694 N N . PHE A 1 88 ? 8.353 6.518 -11.845 1.00 98.75 88 PHE A N 1
ATOM 695 C CA . PHE A 1 88 ? 9.386 7.419 -12.357 1.00 98.75 88 PHE A CA 1
ATOM 696 C C . PHE A 1 88 ? 10.781 6.799 -12.281 1.00 98.75 88 PHE A C 1
ATOM 698 O O . PHE A 1 88 ? 11.530 6.906 -13.249 1.00 98.75 88 PHE A O 1
ATOM 705 N N . ALA A 1 89 ? 11.102 6.105 -11.186 1.00 98.62 89 ALA A N 1
ATOM 706 C CA . ALA A 1 89 ? 12.369 5.388 -11.064 1.00 98.62 89 ALA A CA 1
ATOM 707 C C . ALA A 1 89 ? 12.521 4.294 -12.140 1.00 98.62 89 ALA A C 1
ATOM 709 O O . ALA A 1 89 ? 13.592 4.146 -12.725 1.00 98.62 89 ALA A O 1
ATOM 710 N N . GLU A 1 90 ? 11.446 3.559 -12.443 1.00 98.62 90 GLU A N 1
ATOM 711 C CA . GLU A 1 90 ? 11.448 2.540 -13.499 1.00 98.62 90 GLU A CA 1
ATOM 712 C C . GLU A 1 90 ? 11.621 3.161 -14.893 1.00 98.62 90 GLU A C 1
ATOM 714 O O . GLU A 1 90 ? 12.409 2.668 -15.698 1.00 98.62 90 GLU A O 1
ATOM 719 N N . ILE A 1 91 ? 10.936 4.276 -15.177 1.00 98.75 91 ILE A N 1
ATOM 720 C CA . ILE A 1 91 ? 11.092 5.009 -16.443 1.00 98.75 91 ILE A CA 1
ATOM 721 C C . ILE A 1 91 ? 12.545 5.460 -16.626 1.00 98.75 91 ILE A C 1
ATOM 723 O O . ILE A 1 91 ? 13.117 5.246 -17.693 1.00 98.75 91 ILE A O 1
ATOM 727 N N . GLU A 1 92 ? 13.157 6.044 -15.594 1.00 98.75 92 GLU A N 1
ATOM 728 C CA . GLU A 1 92 ? 14.550 6.500 -15.641 1.00 98.75 92 GLU A CA 1
ATOM 729 C C . GLU A 1 92 ? 15.521 5.334 -15.886 1.00 98.75 92 GLU A C 1
ATOM 731 O O . GLU A 1 92 ? 16.421 5.424 -16.728 1.00 98.75 92 GLU A O 1
ATOM 736 N N . LEU A 1 93 ? 15.307 4.203 -15.206 1.00 98.62 93 LEU A N 1
ATOM 737 C CA . LEU A 1 93 ? 16.094 2.988 -15.407 1.00 98.62 93 LEU A CA 1
ATOM 738 C C . LEU A 1 93 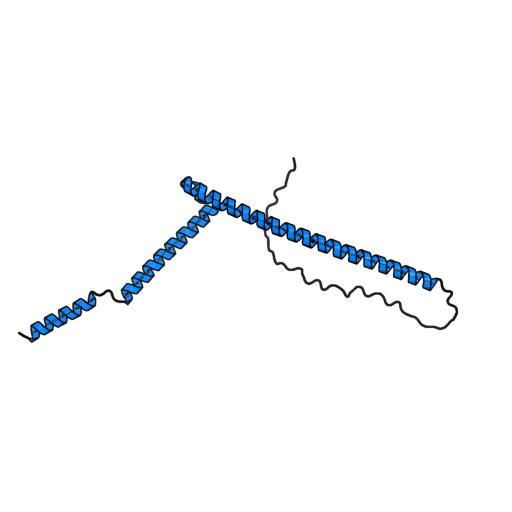? 15.998 2.486 -16.854 1.00 98.62 93 LEU A C 1
ATOM 740 O O . LEU A 1 93 ? 17.020 2.156 -17.466 1.00 98.62 93 LEU A O 1
ATOM 744 N N . MET A 1 94 ? 14.785 2.434 -17.409 1.00 98.75 94 MET A N 1
ATOM 745 C CA . MET A 1 94 ? 14.555 1.980 -18.780 1.00 98.75 94 MET A CA 1
ATOM 746 C C . MET A 1 94 ? 15.180 2.925 -19.808 1.00 98.75 94 MET A C 1
ATOM 748 O O . MET A 1 94 ? 15.838 2.449 -20.732 1.00 98.75 94 MET A O 1
ATOM 752 N N . GLN A 1 95 ? 15.069 4.241 -19.618 1.00 98.75 95 GLN A N 1
ATOM 753 C CA . GLN A 1 95 ? 15.699 5.238 -20.493 1.00 98.75 95 GLN A CA 1
ATOM 754 C C . GLN A 1 95 ? 17.227 5.122 -20.493 1.00 98.75 95 GLN A C 1
ATOM 756 O O . GLN A 1 95 ? 17.864 5.165 -21.547 1.00 98.75 95 GLN A O 1
ATOM 761 N N . LYS A 1 96 ? 17.839 4.918 -19.320 1.00 98.69 96 LYS A N 1
ATOM 762 C CA . LYS A 1 96 ? 19.284 4.688 -19.226 1.00 98.69 96 LYS A CA 1
ATOM 763 C C . LYS A 1 96 ? 19.698 3.416 -19.970 1.00 98.69 96 LYS A C 1
ATOM 765 O O . LYS A 1 96 ? 20.669 3.434 -20.725 1.00 98.69 96 LYS A O 1
ATOM 770 N N . ARG A 1 97 ? 18.946 2.326 -19.791 1.00 98.50 97 ARG A N 1
ATOM 771 C CA . ARG A 1 97 ? 19.202 1.052 -20.476 1.00 98.50 97 ARG A CA 1
ATOM 772 C C . ARG A 1 97 ? 19.063 1.181 -21.993 1.00 98.50 97 ARG A C 1
ATOM 774 O O . ARG A 1 97 ? 19.879 0.627 -22.727 1.00 98.50 97 ARG A O 1
ATOM 781 N N . GLU A 1 98 ? 18.048 1.902 -22.462 1.00 98.62 98 GLU A N 1
ATOM 782 C CA . GLU A 1 98 ? 17.852 2.196 -23.883 1.00 98.62 98 GLU A CA 1
ATOM 783 C C . GLU A 1 98 ? 19.072 2.917 -24.464 1.00 98.62 98 GLU A C 1
ATOM 785 O O . GLU A 1 98 ? 19.615 2.482 -25.481 1.00 98.62 98 GLU A O 1
ATOM 790 N N . LEU A 1 99 ? 19.557 3.959 -23.783 1.00 98.69 99 LEU A N 1
ATOM 791 C CA . LEU A 1 99 ? 20.733 4.716 -24.208 1.00 98.69 99 LEU A CA 1
ATOM 792 C C . LEU A 1 99 ? 21.997 3.843 -24.269 1.00 98.69 99 LEU A C 1
ATOM 794 O O . LEU A 1 99 ? 22.746 3.901 -25.245 1.00 98.69 99 LEU A O 1
ATOM 798 N N . GLU A 1 100 ? 22.237 3.017 -23.251 1.00 98.56 100 GLU A N 1
ATOM 799 C CA . GLU A 1 100 ? 23.380 2.095 -23.214 1.00 98.56 100 GLU A CA 1
ATOM 800 C C . GLU A 1 100 ? 23.340 1.096 -24.380 1.00 98.56 100 GLU A C 1
ATOM 802 O O . GLU A 1 100 ? 24.344 0.905 -25.074 1.00 98.56 100 GLU A O 1
ATOM 807 N N . LEU A 1 101 ? 22.172 0.503 -24.643 1.00 98.62 101 LEU A N 1
ATOM 808 C CA . LEU A 1 101 ? 21.977 -0.424 -25.758 1.00 98.62 101 LEU A CA 1
ATOM 809 C C . LEU A 1 101 ? 22.134 0.270 -27.112 1.00 98.62 101 LEU A C 1
ATOM 811 O O . LEU A 1 101 ? 22.756 -0.293 -28.015 1.00 98.62 101 LEU A O 1
ATOM 815 N N . HIS A 1 102 ? 21.613 1.488 -27.255 1.00 98.62 102 HIS A N 1
ATOM 816 C CA . HIS A 1 102 ? 21.765 2.282 -28.468 1.00 98.62 102 HIS A CA 1
ATOM 817 C C . HIS A 1 102 ? 23.244 2.565 -28.762 1.00 98.62 102 HIS A C 1
ATOM 819 O O . HIS A 1 102 ? 23.718 2.292 -29.866 1.00 98.62 102 HIS A O 1
ATOM 825 N N . ASN A 1 103 ? 23.998 3.011 -27.753 1.00 98.50 103 ASN A N 1
ATOM 826 C CA . ASN A 1 103 ? 25.431 3.283 -27.871 1.00 98.50 103 ASN A CA 1
ATOM 827 C C . ASN A 1 103 ? 26.228 2.021 -28.234 1.00 98.50 103 ASN A C 1
ATOM 829 O O . ASN A 1 103 ? 27.070 2.057 -29.134 1.00 98.50 103 ASN A O 1
ATOM 833 N N . ALA A 1 104 ? 25.937 0.889 -27.586 1.00 98.38 104 ALA A N 1
ATOM 834 C CA . ALA A 1 104 ? 26.564 -0.390 -27.915 1.00 98.38 104 ALA A CA 1
ATOM 835 C C . ALA A 1 104 ? 26.250 -0.824 -29.357 1.00 98.38 104 ALA A C 1
ATOM 837 O O . ALA A 1 104 ? 27.139 -1.272 -30.084 1.00 98.38 104 ALA A O 1
ATOM 838 N N . ASN A 1 105 ? 25.004 -0.649 -29.807 1.00 98.50 105 ASN A N 1
ATOM 839 C CA . ASN A 1 105 ? 24.600 -0.983 -31.170 1.00 98.50 105 ASN A CA 1
ATOM 840 C C . ASN A 1 105 ? 25.312 -0.102 -32.207 1.00 98.50 105 ASN A C 1
ATOM 842 O O . ASN A 1 105 ? 25.808 -0.617 -33.209 1.00 98.50 105 ASN A O 1
ATOM 846 N N . MET A 1 106 ? 25.419 1.205 -31.949 1.00 98.50 106 MET A N 1
ATOM 847 C CA . MET A 1 106 ? 26.181 2.125 -32.795 1.00 98.50 106 MET A CA 1
ATOM 848 C C . MET A 1 106 ? 27.657 1.728 -32.889 1.00 98.50 106 MET A C 1
ATOM 850 O O . MET A 1 106 ? 28.205 1.677 -33.991 1.00 98.50 106 MET A O 1
ATOM 854 N N . PHE A 1 107 ? 28.289 1.395 -31.760 1.00 98.31 107 PHE A N 1
ATOM 855 C CA . PHE A 1 107 ? 29.679 0.940 -31.730 1.00 98.31 107 PHE A CA 1
ATOM 856 C C . PHE A 1 107 ? 29.890 -0.327 -32.570 1.00 98.31 107 PHE A C 1
ATOM 858 O O . PHE A 1 107 ? 30.806 -0.384 -33.391 1.00 98.31 107 PHE A O 1
ATOM 865 N N . LEU A 1 108 ? 29.015 -1.326 -32.420 1.00 98.31 108 LEU A N 1
ATOM 866 C CA . LEU A 1 108 ? 29.092 -2.564 -33.197 1.00 98.31 108 LEU A CA 1
ATOM 867 C C . LEU A 1 108 ? 28.915 -2.310 -34.697 1.00 98.31 108 LEU A C 1
ATOM 869 O O . LEU A 1 108 ? 29.674 -2.852 -35.496 1.00 98.31 108 LEU A O 1
ATOM 873 N N . ARG A 1 109 ? 27.971 -1.447 -35.094 1.00 97.94 109 ARG A N 1
ATOM 874 C CA . ARG A 1 109 ? 27.788 -1.061 -36.504 1.00 97.94 109 ARG A CA 1
ATOM 875 C C . ARG A 1 109 ? 29.033 -0.395 -37.082 1.00 97.94 109 ARG A C 1
ATOM 877 O O . ARG A 1 109 ? 29.420 -0.718 -38.202 1.00 97.94 109 ARG A O 1
ATOM 884 N N . ALA A 1 110 ? 29.675 0.490 -36.321 1.00 97.38 110 ALA A N 1
ATOM 885 C CA . ALA A 1 110 ? 30.927 1.114 -36.737 1.00 97.38 110 ALA A CA 1
ATOM 886 C C . ALA A 1 110 ? 32.043 0.070 -36.919 1.00 97.38 110 ALA A C 1
ATOM 888 O O . ALA A 1 110 ? 32.757 0.109 -37.919 1.00 97.38 110 ALA A O 1
ATOM 889 N N . LYS A 1 111 ? 32.149 -0.902 -36.003 1.00 97.19 111 LYS A N 1
ATOM 890 C CA . LYS A 1 111 ? 33.123 -1.999 -36.104 1.00 97.19 111 LYS A CA 1
ATOM 891 C C . LYS A 1 111 ? 32.879 -2.937 -37.280 1.00 97.19 111 LYS A C 1
ATOM 893 O O . LYS A 1 111 ? 33.841 -3.343 -37.925 1.00 97.19 111 LYS A O 1
ATOM 898 N N . ILE A 1 112 ? 31.621 -3.234 -37.596 1.00 96.38 112 ILE A N 1
ATOM 899 C CA . ILE A 1 112 ? 31.268 -4.012 -38.789 1.00 96.38 112 ILE A CA 1
ATOM 900 C C . ILE A 1 112 ? 31.704 -3.261 -40.052 1.00 96.38 112 ILE A C 1
ATOM 902 O O . ILE A 1 112 ? 32.433 -3.821 -40.866 1.00 96.38 112 ILE A O 1
ATOM 906 N N . ALA A 1 113 ? 31.354 -1.978 -40.175 1.00 95.94 113 ALA A N 1
ATOM 907 C CA . ALA A 1 113 ? 31.716 -1.172 -41.342 1.00 95.94 113 ALA A CA 1
ATOM 908 C C . ALA A 1 113 ? 33.243 -1.014 -41.519 1.00 95.94 113 ALA A C 1
ATOM 910 O O . ALA A 1 113 ? 33.741 -0.959 -42.645 1.00 95.94 113 ALA A O 1
ATOM 911 N N . GLU A 1 114 ? 33.997 -0.938 -40.417 1.00 94.38 114 GLU A N 1
ATOM 912 C CA . GLU A 1 114 ? 35.466 -0.952 -40.425 1.00 94.38 114 GLU A CA 1
ATOM 913 C C . GLU A 1 114 ? 36.012 -2.296 -40.938 1.00 94.38 114 GLU A C 1
ATOM 915 O O . GLU A 1 114 ? 36.870 -2.314 -41.823 1.00 94.38 114 GLU A O 1
ATOM 920 N N . GLY A 1 115 ? 35.477 -3.417 -40.441 1.00 92.75 115 GLY A N 1
ATOM 921 C CA . GLY A 1 115 ? 35.859 -4.763 -40.875 1.00 92.75 115 GLY A CA 1
ATOM 922 C C . GLY A 1 115 ? 35.570 -5.024 -42.355 1.00 92.75 115 GLY A C 1
ATOM 923 O O . GLY A 1 115 ? 36.428 -5.544 -43.067 1.00 92.75 115 GLY A O 1
ATOM 924 N N . GLU A 1 116 ? 34.406 -4.598 -42.848 1.00 93.00 116 GLU A N 1
ATOM 925 C CA . GLU A 1 116 ? 34.033 -4.698 -44.265 1.00 93.00 116 GLU A CA 1
ATOM 926 C C . GLU A 1 116 ? 34.974 -3.877 -45.161 1.00 93.00 116 GLU A C 1
ATOM 928 O O . GLU A 1 116 ? 35.416 -4.356 -46.207 1.00 93.00 116 GLU A O 1
ATOM 933 N N . ARG A 1 117 ? 35.350 -2.661 -44.737 1.00 90.44 117 ARG A N 1
ATOM 934 C CA . ARG A 1 117 ? 36.341 -1.838 -45.453 1.00 90.44 117 ARG A CA 1
ATOM 935 C C . ARG A 1 117 ? 37.722 -2.489 -45.494 1.00 90.44 117 ARG A C 1
ATOM 937 O O . ARG A 1 117 ? 38.386 -2.414 -46.528 1.00 90.44 117 ARG A O 1
ATOM 944 N N . ALA A 1 118 ? 38.159 -3.107 -44.399 1.00 85.81 118 ALA A N 1
ATOM 945 C CA . ALA A 1 118 ? 39.437 -3.812 -44.346 1.00 85.81 118 ALA A CA 1
ATOM 946 C C . ALA A 1 118 ? 39.443 -5.050 -45.261 1.00 85.81 118 ALA A C 1
ATOM 948 O O . ALA A 1 118 ? 40.404 -5.262 -45.998 1.00 85.81 118 ALA A O 1
ATOM 949 N N . GLN A 1 119 ? 38.352 -5.824 -45.285 1.00 83.19 119 GLN A N 1
ATOM 950 C CA . GLN A 1 119 ? 38.188 -6.957 -46.205 1.00 83.19 119 GLN A CA 1
ATOM 951 C C . GLN A 1 119 ? 38.208 -6.515 -47.672 1.00 83.19 119 GLN A C 1
ATOM 953 O O . GLN A 1 119 ? 38.899 -7.123 -48.486 1.00 83.19 119 GLN A O 1
ATOM 958 N N . GLN A 1 120 ? 37.511 -5.427 -48.016 1.00 81.06 120 GLN A N 1
ATOM 959 C CA . GLN A 1 120 ? 37.554 -4.873 -49.371 1.00 81.06 120 GLN A CA 1
ATOM 960 C C . GLN A 1 120 ? 38.981 -4.463 -49.759 1.00 81.06 120 GLN A C 1
ATOM 962 O O . GLN A 1 120 ? 39.441 -4.841 -50.829 1.00 81.06 120 GLN A O 1
ATOM 967 N N . GLN A 1 121 ? 39.721 -3.765 -48.890 1.00 77.88 121 GLN A N 1
ATOM 968 C CA . GLN A 1 121 ? 41.114 -3.389 -49.174 1.00 77.88 121 GLN A CA 1
ATOM 969 C C . GLN A 1 121 ? 42.029 -4.603 -49.399 1.00 77.88 121 GLN A C 1
ATOM 971 O O . GLN A 1 121 ? 42.842 -4.581 -50.321 1.00 77.88 121 GLN A O 1
ATOM 976 N N . MET A 1 122 ? 41.863 -5.676 -48.620 1.00 71.75 122 MET A N 1
ATOM 977 C CA . MET A 1 122 ? 42.614 -6.925 -48.802 1.00 71.75 122 MET A CA 1
ATOM 978 C C . MET A 1 122 ? 42.293 -7.614 -50.138 1.00 71.75 122 MET A C 1
ATOM 980 O O . MET A 1 122 ? 43.197 -8.124 -50.793 1.00 71.75 122 MET A O 1
ATOM 984 N N . ASN A 1 123 ? 41.034 -7.578 -50.584 1.00 71.12 123 ASN A N 1
ATOM 985 C CA . ASN A 1 123 ? 40.617 -8.156 -51.867 1.00 71.12 123 ASN A CA 1
ATOM 986 C C . ASN A 1 123 ? 41.107 -7.368 -53.100 1.00 71.12 123 ASN A C 1
ATOM 988 O O . ASN A 1 123 ? 41.051 -7.897 -54.208 1.00 71.12 123 ASN A O 1
ATOM 992 N N . LEU A 1 124 ? 41.562 -6.119 -52.934 1.00 65.56 124 LEU A N 1
ATOM 993 C CA . LEU A 1 124 ? 42.101 -5.281 -54.013 1.00 65.56 124 LEU A CA 1
ATOM 994 C C . LEU A 1 124 ? 43.639 -5.338 -54.148 1.00 65.56 124 LEU A C 1
ATOM 996 O O . LEU A 1 124 ? 44.176 -4.728 -55.075 1.00 65.56 124 LEU A O 1
ATOM 1000 N N . MET A 1 125 ? 44.365 -6.071 -53.291 1.00 54.25 125 MET A N 1
ATOM 1001 C CA . MET A 1 125 ? 45.772 -6.396 -53.571 1.00 54.25 125 MET A CA 1
ATOM 1002 C C . MET A 1 125 ? 45.846 -7.530 -54.611 1.00 54.25 125 MET A C 1
ATOM 1004 O O . MET A 1 125 ? 45.187 -8.554 -54.426 1.00 54.25 125 MET A O 1
ATOM 1008 N N . PRO A 1 126 ? 46.649 -7.410 -55.690 1.00 50.38 126 PRO A N 1
ATOM 1009 C CA . PRO A 1 126 ? 46.847 -8.518 -56.613 1.00 50.38 126 PRO A CA 1
ATOM 1010 C C . PRO A 1 126 ? 47.515 -9.659 -55.846 1.00 50.38 126 PRO A C 1
ATOM 1012 O O . PRO A 1 126 ? 48.595 -9.480 -55.282 1.00 50.38 126 PRO A O 1
ATOM 1015 N N . SER A 1 127 ? 46.869 -10.825 -55.821 1.00 50.53 127 SER A N 1
ATOM 1016 C CA . SER A 1 127 ? 47.452 -12.055 -55.289 1.00 50.53 127 SER A CA 1
ATOM 1017 C C . SER A 1 127 ? 48.584 -12.495 -56.221 1.00 50.53 127 SER A C 1
ATOM 1019 O O . SER A 1 127 ? 48.400 -13.257 -57.165 1.00 50.53 127 SER A O 1
ATOM 1021 N N . GLY A 1 128 ? 49.761 -11.913 -56.017 1.00 54.03 128 GLY A N 1
ATOM 1022 C CA . GLY A 1 128 ? 51.004 -12.394 -56.586 1.00 54.03 128 GLY A CA 1
ATOM 1023 C C . GLY A 1 128 ? 51.578 -13.443 -55.651 1.00 54.03 128 GLY A C 1
ATOM 1024 O O . GLY A 1 128 ? 52.227 -13.072 -54.677 1.00 54.03 128 GLY A O 1
ATOM 1025 N N . SER A 1 129 ? 51.325 -14.716 -55.964 1.00 41.56 129 SER A N 1
ATOM 1026 C CA . SER A 1 129 ? 52.130 -15.921 -55.674 1.00 41.56 129 SER A CA 1
ATOM 1027 C C . SER A 1 129 ? 51.243 -17.087 -55.238 1.00 41.56 129 SER A C 1
ATOM 1029 O O . SER A 1 129 ? 50.781 -17.181 -54.106 1.00 41.56 129 SER A O 1
ATOM 1031 N N . GLU A 1 130 ? 51.054 -17.973 -56.202 1.00 42.78 130 GLU A N 1
ATOM 1032 C CA . GLU A 1 130 ? 50.618 -19.360 -56.130 1.00 42.78 130 GLU A CA 1
ATOM 1033 C C . GLU A 1 130 ? 51.327 -20.138 -55.009 1.00 42.78 130 GLU A C 1
ATOM 1035 O O . GLU A 1 130 ? 52.433 -20.597 -55.234 1.00 42.78 130 GLU A O 1
ATOM 1040 N N . TYR A 1 131 ? 50.703 -20.298 -53.832 1.00 39.81 131 TYR A N 1
ATOM 1041 C CA . TYR A 1 131 ? 50.875 -21.462 -52.945 1.00 39.81 131 TYR A CA 1
ATOM 1042 C C . TYR A 1 131 ? 49.588 -21.693 -52.134 1.00 39.81 131 TYR A C 1
ATOM 1044 O O . TYR A 1 131 ? 48.998 -20.774 -51.570 1.00 39.81 131 TYR A O 1
ATOM 1052 N N . ASP A 1 132 ? 49.158 -22.948 -52.135 1.00 45.62 132 ASP A N 1
ATOM 1053 C CA . ASP A 1 132 ? 47.904 -23.501 -51.631 1.00 45.62 132 ASP A CA 1
ATOM 1054 C C . ASP A 1 132 ? 47.760 -23.395 -50.094 1.00 45.62 132 ASP A C 1
ATOM 1056 O O . ASP A 1 132 ? 48.614 -23.892 -49.358 1.00 45.62 132 ASP A O 1
ATOM 1060 N N . GLN A 1 133 ? 46.678 -22.775 -49.598 1.00 43.06 133 GLN A N 1
ATOM 1061 C CA . GLN A 1 133 ? 46.135 -23.022 -48.250 1.00 43.06 133 GLN A CA 1
ATOM 1062 C C . GLN A 1 133 ? 44.717 -22.430 -48.087 1.00 43.06 133 GLN A C 1
ATOM 1064 O O . GLN A 1 133 ? 44.537 -21.216 -48.225 1.00 43.06 133 GLN A O 1
ATOM 1069 N N . PRO A 1 134 ? 43.693 -23.230 -47.724 1.00 46.41 134 PRO A N 1
ATOM 1070 C CA . PRO A 1 134 ? 42.361 -22.712 -47.449 1.00 46.41 134 PRO A CA 1
ATOM 1071 C C . PRO A 1 134 ? 42.331 -22.124 -46.034 1.00 46.41 134 PRO A C 1
ATOM 1073 O O . PRO A 1 134 ? 42.081 -22.829 -45.057 1.00 46.41 134 PRO A O 1
ATOM 1076 N N . MET A 1 135 ? 42.569 -20.818 -45.903 1.00 42.53 135 MET A N 1
ATOM 1077 C CA . MET A 1 135 ? 42.252 -20.103 -44.666 1.00 42.53 135 MET A CA 1
ATOM 1078 C C . MET A 1 135 ? 40.738 -19.919 -44.600 1.00 42.53 135 MET A C 1
ATOM 1080 O O . MET A 1 135 ? 40.168 -18.953 -45.104 1.00 42.53 135 MET A O 1
ATOM 1084 N N . THR A 1 136 ? 40.079 -20.915 -44.013 1.00 43.00 136 THR A N 1
ATOM 1085 C CA . THR A 1 136 ? 38.663 -20.888 -43.661 1.00 43.00 136 THR A CA 1
ATOM 1086 C C . THR A 1 136 ? 38.358 -19.596 -42.915 1.00 43.00 136 THR A C 1
ATOM 1088 O O . THR A 1 136 ? 38.917 -19.355 -41.841 1.00 43.00 136 THR A O 1
ATOM 1091 N N . SER A 1 137 ? 37.464 -18.775 -43.467 1.00 46.38 137 SER A N 1
ATOM 1092 C CA . SER A 1 137 ? 36.856 -17.663 -42.746 1.00 46.38 137 SER A CA 1
ATOM 1093 C C . SER A 1 137 ? 36.290 -18.216 -41.442 1.00 46.38 137 SER A C 1
ATOM 1095 O O . SER A 1 137 ? 35.331 -18.991 -41.470 1.00 46.38 137 SER A O 1
ATOM 1097 N N . GLN A 1 138 ? 36.889 -17.873 -40.302 1.00 38.97 138 GLN A N 1
ATOM 1098 C CA . GLN A 1 138 ? 36.257 -18.163 -39.026 1.00 38.97 138 GLN A CA 1
ATOM 1099 C C . GLN A 1 138 ? 34.990 -17.318 -38.960 1.00 38.97 138 GLN A C 1
ATOM 1101 O O . GLN A 1 138 ? 35.020 -16.108 -38.744 1.00 38.97 138 GLN A O 1
ATOM 1106 N N . SER A 1 139 ? 33.871 -17.975 -39.248 1.00 40.06 139 SER A N 1
ATOM 1107 C CA . SER A 1 139 ? 32.527 -17.502 -38.986 1.00 40.06 139 SER A CA 1
ATOM 1108 C C . SER A 1 139 ? 32.476 -17.025 -37.540 1.00 40.06 139 SER A C 1
ATOM 1110 O O . SER A 1 139 ? 32.655 -17.822 -36.621 1.00 40.06 139 SER A O 1
ATOM 1112 N N . TYR A 1 140 ? 32.280 -15.719 -37.360 1.00 48.12 140 TYR A N 1
ATOM 1113 C CA . TYR A 1 140 ? 31.996 -15.106 -36.069 1.00 48.12 140 TYR A CA 1
ATOM 1114 C C . TYR A 1 140 ? 30.817 -15.855 -35.436 1.00 48.12 140 TYR A C 1
ATOM 1116 O O . TYR A 1 140 ? 29.673 -15.697 -35.863 1.00 48.12 140 TYR A O 1
ATOM 1124 N N . ASP A 1 141 ? 31.094 -16.709 -34.449 1.00 46.12 141 ASP A N 1
ATOM 1125 C CA . ASP A 1 141 ? 30.056 -17.440 -33.732 1.00 46.12 141 ASP A CA 1
ATOM 1126 C C . ASP A 1 141 ? 29.379 -16.473 -32.750 1.00 46.12 141 ASP A C 1
ATOM 1128 O O . ASP A 1 141 ? 29.787 -16.300 -31.602 1.00 46.12 141 ASP A O 1
ATOM 1132 N N . ALA A 1 142 ? 28.342 -15.786 -33.235 1.00 51.12 142 ALA A N 1
ATOM 1133 C CA . ALA A 1 142 ? 27.516 -14.843 -32.481 1.00 51.12 142 ALA A CA 1
ATOM 1134 C C . ALA A 1 142 ? 26.689 -15.502 -31.354 1.00 51.12 142 ALA A C 1
ATOM 1136 O O . ALA A 1 142 ? 25.828 -14.856 -30.758 1.00 51.12 142 ALA A O 1
ATOM 1137 N N . ARG A 1 143 ? 26.921 -16.784 -31.039 1.00 46.94 143 ARG A N 1
ATOM 1138 C CA . ARG A 1 143 ? 26.136 -17.544 -30.056 1.00 46.94 143 ARG A CA 1
ATOM 1139 C C . ARG A 1 143 ? 26.535 -17.334 -28.595 1.00 46.94 143 ARG A C 1
ATOM 1141 O O . ARG A 1 143 ? 25.882 -17.917 -27.737 1.00 46.94 143 ARG A O 1
ATOM 1148 N N . ASN A 1 144 ? 27.546 -16.514 -28.283 1.00 53.78 144 ASN A N 1
ATOM 1149 C CA . ASN A 1 144 ? 28.154 -16.544 -26.944 1.00 53.78 144 ASN A CA 1
ATOM 1150 C C . ASN A 1 144 ? 27.990 -15.330 -26.018 1.00 53.78 144 ASN A C 1
ATOM 1152 O O . ASN A 1 144 ? 28.679 -15.273 -25.006 1.00 53.78 144 ASN A O 1
ATOM 1156 N N . PHE A 1 145 ? 27.049 -14.412 -26.250 1.00 49.84 145 PHE A N 1
ATOM 1157 C CA . PHE A 1 145 ? 26.668 -13.447 -25.207 1.00 49.84 145 PHE A CA 1
ATOM 1158 C C . PHE A 1 145 ? 25.162 -13.194 -25.214 1.00 49.84 145 PHE A C 1
ATOM 1160 O O . PHE A 1 145 ? 24.676 -12.401 -26.007 1.00 49.84 145 PHE A O 1
ATOM 1167 N N . ILE A 1 146 ? 24.426 -13.917 -24.364 1.00 53.03 146 ILE A N 1
ATOM 1168 C CA . ILE A 1 146 ? 23.757 -13.428 -23.138 1.00 53.03 146 ILE A CA 1
ATOM 1169 C C . ILE A 1 146 ? 23.033 -14.644 -22.516 1.00 53.03 146 ILE A C 1
ATOM 1171 O O . ILE A 1 146 ? 22.138 -15.199 -23.155 1.00 53.03 146 ILE A O 1
ATOM 1175 N N . PRO A 1 147 ? 23.340 -15.066 -21.274 1.00 48.78 147 PRO A N 1
ATOM 1176 C CA . PRO A 1 147 ? 22.416 -15.898 -20.515 1.00 48.78 147 PRO A CA 1
ATOM 1177 C C . PRO A 1 147 ? 21.138 -15.086 -20.268 1.00 48.78 147 PRO A C 1
ATOM 1179 O O . PRO A 1 147 ? 21.145 -14.117 -19.508 1.00 48.78 147 PRO A O 1
ATOM 1182 N N . MET A 1 148 ? 20.041 -15.457 -20.932 1.00 44.34 148 MET A N 1
ATOM 1183 C CA . MET A 1 148 ? 18.682 -15.014 -20.607 1.00 44.34 148 MET A CA 1
ATOM 1184 C C . MET A 1 148 ? 18.293 -15.607 -19.249 1.00 44.34 148 MET A C 1
ATOM 1186 O O . MET A 1 148 ? 17.591 -16.604 -19.162 1.00 44.34 148 MET A O 1
ATOM 1190 N N . ASN A 1 149 ? 18.811 -15.020 -18.177 1.00 53.50 149 ASN A N 1
ATOM 1191 C CA . ASN A 1 149 ? 18.371 -15.277 -16.814 1.00 53.50 149 ASN A CA 1
ATOM 1192 C C . ASN A 1 149 ? 18.289 -13.938 -16.085 1.00 53.50 149 ASN A C 1
ATOM 1194 O O . ASN A 1 149 ? 19.194 -13.571 -15.344 1.00 53.50 149 ASN A O 1
ATOM 1198 N N . LEU A 1 150 ? 17.211 -13.193 -16.346 1.00 50.22 150 LEU A N 1
ATOM 1199 C CA . LEU A 1 150 ? 16.605 -12.291 -15.357 1.00 50.22 150 LEU A CA 1
ATOM 1200 C C . LEU A 1 150 ? 15.159 -11.909 -15.727 1.00 50.22 150 LEU A C 1
ATOM 1202 O O . LEU A 1 150 ? 14.723 -10.781 -15.515 1.00 50.22 150 LEU A O 1
ATOM 1206 N N . MET A 1 151 ? 14.404 -12.850 -16.297 1.00 49.28 151 MET A N 1
ATOM 1207 C CA . MET A 1 151 ? 12.944 -12.789 -16.276 1.00 49.28 151 MET A CA 1
ATOM 1208 C C . MET A 1 151 ? 12.467 -13.666 -15.128 1.00 49.28 151 MET A C 1
ATOM 1210 O O . MET A 1 151 ? 12.155 -14.830 -15.328 1.00 49.28 151 MET A O 1
ATOM 1214 N N . GLU A 1 152 ? 12.436 -13.098 -13.927 1.00 45.62 152 GLU A N 1
ATOM 1215 C CA . GLU A 1 152 ? 11.430 -13.473 -12.938 1.00 45.62 152 GLU A CA 1
ATOM 1216 C C . GLU A 1 152 ? 11.264 -12.343 -11.922 1.00 45.62 152 GLU A C 1
ATOM 1218 O O . GLU A 1 152 ? 12.066 -12.157 -11.008 1.00 45.62 152 GLU A O 1
ATOM 1223 N N . PRO A 1 153 ? 10.173 -11.590 -12.062 1.00 46.09 153 PRO A N 1
ATOM 1224 C CA . PRO A 1 153 ? 9.408 -11.248 -10.891 1.00 46.09 153 PRO A CA 1
ATOM 1225 C C . PRO A 1 153 ? 8.036 -11.894 -11.063 1.00 46.09 153 PRO A C 1
ATOM 1227 O O . PRO A 1 153 ? 7.178 -11.407 -11.797 1.00 46.09 153 PRO A O 1
ATOM 1230 N N . ASN A 1 154 ? 7.870 -13.027 -10.386 1.00 46.22 154 ASN A N 1
ATOM 1231 C CA . ASN A 1 154 ? 6.609 -13.719 -10.184 1.00 46.22 154 ASN A CA 1
ATOM 1232 C C . ASN A 1 154 ? 5.559 -12.716 -9.671 1.00 46.22 154 ASN A C 1
ATOM 1234 O O . ASN A 1 154 ? 5.505 -12.403 -8.485 1.00 46.22 154 ASN A O 1
ATOM 1238 N N . HIS A 1 155 ? 4.752 -12.177 -10.581 1.00 44.41 155 HIS A N 1
ATOM 1239 C CA . HIS A 1 155 ? 3.595 -11.359 -10.260 1.00 44.41 155 HIS A CA 1
ATOM 1240 C C . HIS A 1 155 ? 2.397 -11.940 -10.992 1.00 44.41 155 HIS A C 1
ATOM 1242 O O . HIS A 1 155 ? 2.040 -11.543 -12.099 1.00 44.41 155 HIS A O 1
ATOM 1248 N N . HIS A 1 156 ? 1.758 -12.892 -10.323 1.00 41.16 156 HIS A N 1
ATOM 1249 C CA . HIS A 1 156 ? 0.365 -13.216 -10.562 1.00 41.16 156 HIS A CA 1
ATOM 1250 C C . HIS A 1 156 ? -0.489 -11.981 -10.223 1.00 41.16 156 HIS A C 1
ATOM 1252 O O . HIS A 1 156 ? -1.000 -11.859 -9.113 1.00 41.16 156 HIS A O 1
ATOM 1258 N N . TYR A 1 157 ? -0.649 -11.049 -11.164 1.00 40.53 157 TYR A N 1
ATOM 1259 C CA . TYR A 1 157 ? -1.747 -10.085 -11.121 1.00 40.53 157 TYR A CA 1
ATOM 1260 C C . TYR A 1 157 ? -2.864 -10.587 -12.027 1.00 40.53 157 TYR A C 1
ATOM 1262 O O . TYR A 1 157 ? -2.943 -10.266 -13.208 1.00 40.53 157 TYR A O 1
ATOM 1270 N N . SER A 1 158 ? -3.753 -11.384 -11.438 1.00 49.66 158 SER A N 1
ATOM 1271 C CA . SER A 1 158 ? -5.119 -11.503 -11.929 1.00 49.66 158 SER A CA 1
ATOM 1272 C C . SER A 1 158 ? -5.813 -10.174 -11.634 1.00 49.66 158 SER A C 1
ATOM 1274 O O . SER A 1 158 ? -6.185 -9.915 -10.493 1.00 49.66 158 SER A O 1
ATOM 1276 N N . CYS A 1 159 ? -5.936 -9.299 -12.629 1.00 37.88 159 CYS A N 1
ATOM 1277 C CA . CYS A 1 159 ? -6.839 -8.154 -12.552 1.00 37.88 159 CYS A CA 1
ATOM 1278 C C . CYS A 1 159 ? -7.616 -8.062 -13.864 1.00 37.88 159 CYS A C 1
ATOM 1280 O O . CYS A 1 159 ? -7.181 -7.479 -14.855 1.00 37.88 159 CYS A O 1
ATOM 1282 N N . GLN A 1 160 ? -8.748 -8.749 -13.845 1.00 48.00 160 GLN A N 1
ATOM 1283 C CA . GLN A 1 160 ? -9.847 -8.613 -14.775 1.00 48.00 160 GLN A CA 1
ATOM 1284 C C . GLN A 1 160 ? -10.529 -7.279 -14.449 1.00 48.00 160 GLN A C 1
ATOM 1286 O O . GLN A 1 160 ? -11.077 -7.154 -13.365 1.00 48.00 160 GLN A O 1
ATOM 1291 N N . ASP A 1 161 ? -10.371 -6.277 -15.317 1.00 41.19 161 ASP A N 1
ATOM 1292 C CA . ASP A 1 161 ? -11.400 -5.283 -15.665 1.00 41.19 161 ASP A CA 1
ATOM 1293 C C . ASP A 1 161 ? -10.822 -4.254 -16.649 1.00 41.19 161 ASP A C 1
ATOM 1295 O O . ASP A 1 161 ? -9.978 -3.420 -16.318 1.00 41.19 161 ASP A O 1
ATOM 1299 N N . GLN A 1 162 ? -11.277 -4.331 -17.901 1.00 43.25 162 GLN A N 1
ATOM 1300 C CA . GLN A 1 162 ? -11.061 -3.289 -18.901 1.00 43.25 162 GLN A CA 1
ATOM 1301 C C . GLN A 1 162 ? -12.119 -2.202 -18.700 1.00 43.25 162 GLN A C 1
ATOM 1303 O O . GLN A 1 162 ? -13.293 -2.423 -18.987 1.00 43.25 162 GLN A O 1
ATOM 1308 N N . THR A 1 163 ? -11.717 -1.005 -18.278 1.00 55.91 163 THR A N 1
ATOM 1309 C CA . THR A 1 163 ? -12.509 0.209 -18.525 1.00 55.91 163 THR A CA 1
ATOM 1310 C C . THR A 1 163 ? -11.893 0.958 -19.709 1.00 55.91 163 THR A C 1
ATOM 1312 O O . THR A 1 163 ? -10.735 1.372 -19.602 1.00 55.91 163 THR A O 1
ATOM 1315 N N . PRO A 1 164 ? -12.606 1.146 -20.834 1.00 55.69 164 PRO A N 1
ATOM 1316 C CA . PRO A 1 164 ? -12.092 1.930 -21.949 1.00 55.69 164 PRO A CA 1
ATOM 1317 C C . PRO A 1 164 ? -12.077 3.420 -21.580 1.00 55.69 164 PRO A C 1
ATOM 1319 O O . PRO A 1 164 ? -13.097 3.986 -21.190 1.00 55.69 164 PRO A O 1
ATOM 1322 N N . LEU A 1 165 ? -10.911 4.059 -21.701 1.00 54.16 165 LEU A N 1
ATOM 1323 C CA . LEU A 1 165 ? -10.782 5.512 -21.608 1.00 54.16 165 LEU A CA 1
ATOM 1324 C C . LEU A 1 165 ? -11.296 6.133 -22.909 1.00 54.16 165 LEU A C 1
ATOM 1326 O O . LEU A 1 165 ? -10.695 5.963 -23.968 1.00 54.16 165 LEU A O 1
ATOM 1330 N N . GLN A 1 166 ? -12.408 6.856 -22.821 1.00 50.72 166 GLN A N 1
ATOM 1331 C CA . GLN A 1 166 ? -12.919 7.697 -23.895 1.00 50.72 166 GLN A CA 1
ATOM 1332 C C . GLN A 1 166 ? -12.344 9.104 -23.684 1.00 50.72 166 GLN A C 1
ATOM 1334 O O . GLN A 1 166 ? -12.662 9.757 -22.691 1.00 50.72 166 GLN A O 1
ATOM 1339 N N . LEU A 1 167 ? -11.439 9.538 -24.568 1.00 46.38 167 LEU A N 1
ATOM 1340 C CA . LEU A 1 167 ? -10.981 10.928 -24.592 1.00 46.38 167 LEU A CA 1
ATOM 1341 C C . LEU A 1 167 ? -12.102 11.821 -25.145 1.00 46.38 167 LEU A C 1
ATOM 1343 O O . LEU A 1 167 ? -12.680 11.505 -26.187 1.00 46.38 167 LEU A O 1
ATOM 1347 N N . VAL A 1 168 ? -12.368 12.923 -24.441 1.00 56.59 168 VAL A N 1
ATOM 1348 C CA . VAL A 1 168 ? -13.076 14.113 -24.940 1.00 56.59 168 VAL A CA 1
ATOM 1349 C C . VAL A 1 168 ? -12.037 15.189 -25.209 1.00 56.59 168 VAL A C 1
ATOM 1351 O O . VAL A 1 168 ? -11.122 15.316 -24.362 1.00 56.59 168 VAL A O 1
#

Radius of gyration: 42.28 Å; chains: 1; bounding box: 77×44×136 Å

Organism: NCBI:txid168488

Sequence (168 aa):
MLVRATIDRYKKASADSTNSVSTSEANTHFYQQEAQKLRRQIREIQTSNRQILGEGVTSMPLKDLKSVEGKVEKAISRIRSKKNELLFAEIELMQKRELELHNANMFLRAKIAEGERAQQQMNLMPSGSEYDQPMTSQSYDARNFIPMNLMEPNHHYSCQDQTPLQLV

pLDDT: mean 79.43, std 21.82, range [37.88, 98.88]

Foldseek 3Di:
DVVVVVVVVVVVVVVVVVPPCPPVNVVVVVVVVVVVVVVVVVVVVVVLVCVLVVHPLVPDDPVVNVVSVVVNVVVVVVVVVVVVVVVVVVVVVVVVVVVVVVVVVVVVVVVVVVVVVVVVVVVPPPPPDDDDDPPPDPDPPPPPDDPPPDPDDPDPPPDDDDDDDDDD

Secondary structure (DSSP, 8-state):
-HHHHHHHHHHHHHHHTTSS--HHHHHHHHHHHHHHHHHHHHHHHHHHHHHHTTTTGGGS-HHHHHHHHHHHHHHHHHHHHHHHHHHHHHHHHHHHHHHHHHHHHHHHHHHHHHHHHHHHHHHTS----------------TTSS-----------------------

InterPro domains:
  IPR002487 Transcription factor, K-box [PF01486] (24-112)
  IPR002487 Transcription factor, K-box [PS51297] (28-118)